Protein AF-A0A750RGU8-F1 (afdb_monomer)

Foldseek 3Di:
DQLPDLVRHADPLVVQCVDPPPVSNVVSVVVLVVVLVVQLVVCCVQPVPCSNVLSVVVSVLRVVLRVVSNVVDDPVVNVVSVVVVVVVCCVSPPD

Radius of gyration: 14.73 Å; Cα contacts (8 Å, |Δi|>4): 76; chains: 1; bounding box: 41×26×36 Å

pLDDT: mean 92.72, std 9.22, range [52.66, 98.56]

InterPro domains:
  IPR036271 Tetracyclin repressor-like, C-terminal domain superfamily [SSF48498] (2-88)

Structure (mmCIF, N/CA/C/O backbone):
data_AF-A0A750RGU8-F1
#
_entry.id   AF-A0A750RGU8-F1
#
loop_
_atom_site.group_PDB
_atom_site.id
_atom_site.type_symbol
_atom_site.label_atom_id
_atom_site.label_alt_id
_atom_site.label_comp_id
_atom_site.label_asym_id
_atom_site.label_entity_id
_atom_site.label_seq_id
_atom_site.pdbx_PDB_ins_code
_atom_site.Cartn_x
_atom_site.Cartn_y
_atom_site.Cartn_z
_atom_site.occupancy
_atom_site.B_iso_or_equiv
_atom_site.auth_seq_id
_atom_site.auth_comp_id
_atom_site.auth_asym_id
_atom_site.auth_atom_id
_atom_site.pdbx_PDB_model_num
ATOM 1 N N . ARG A 1 1 ? -2.837 -0.261 -14.902 1.00 52.66 1 ARG A N 1
ATOM 2 C CA . ARG A 1 1 ? -3.520 -1.249 -14.020 1.00 52.66 1 ARG A CA 1
ATOM 3 C C . ARG A 1 1 ? -2.425 -2.033 -13.300 1.00 52.66 1 ARG A C 1
ATOM 5 O O . ARG A 1 1 ? -1.492 -2.439 -13.969 1.00 52.66 1 ARG A O 1
ATOM 12 N N . TYR A 1 2 ? -2.524 -2.209 -11.982 1.00 57.72 2 TYR A N 1
ATOM 13 C CA . TYR A 1 2 ? -1.430 -2.591 -11.062 1.00 57.72 2 TYR A CA 1
ATOM 14 C C . TYR A 1 2 ? -0.629 -3.873 -11.399 1.00 57.72 2 TYR A C 1
ATOM 16 O O . TYR A 1 2 ? 0.522 -3.999 -10.997 1.00 57.72 2 TYR A O 1
ATOM 24 N N . ALA A 1 3 ? -1.222 -4.810 -12.145 1.00 65.00 3 ALA A N 1
ATOM 25 C CA . ALA A 1 3 ? -0.581 -6.044 -12.620 1.00 65.00 3 ALA A CA 1
ATOM 26 C C . ALA A 1 3 ? -0.761 -6.266 -14.138 1.00 65.00 3 ALA A C 1
ATOM 28 O O . ALA A 1 3 ? -0.643 -7.384 -14.622 1.00 65.00 3 ALA A O 1
ATOM 29 N N . ALA A 1 4 ? -1.155 -5.227 -14.884 1.00 64.00 4 ALA A N 1
ATOM 30 C CA . ALA A 1 4 ? -1.488 -5.363 -16.306 1.00 64.00 4 ALA A CA 1
ATOM 31 C C . ALA A 1 4 ? -0.277 -5.263 -17.234 1.00 64.00 4 ALA A C 1
ATOM 33 O O . ALA A 1 4 ? -0.363 -5.721 -18.368 1.00 64.00 4 ALA A O 1
ATOM 34 N N . ASP A 1 5 ? 0.805 -4.646 -16.765 1.00 71.62 5 ASP A N 1
ATOM 35 C CA . ASP A 1 5 ? 2.075 -4.606 -17.474 1.00 71.62 5 ASP A CA 1
ATOM 36 C C . ASP A 1 5 ? 3.007 -5.641 -16.832 1.00 71.62 5 ASP A C 1
ATOM 38 O O . ASP A 1 5 ? 3.400 -5.435 -15.680 1.00 71.62 5 ASP A O 1
ATOM 42 N N . PRO A 1 6 ? 3.322 -6.756 -17.516 1.00 67.50 6 PRO A N 1
ATOM 43 C CA . PRO A 1 6 ? 4.243 -7.767 -17.007 1.00 67.50 6 PRO A CA 1
ATOM 44 C C . PRO A 1 6 ? 5.632 -7.200 -16.691 1.00 67.50 6 PRO A C 1
ATOM 46 O O . PRO A 1 6 ? 6.275 -7.670 -15.753 1.00 67.50 6 PRO A O 1
ATOM 49 N N . ASP A 1 7 ? 6.056 -6.168 -17.426 1.00 69.06 7 ASP A N 1
ATOM 50 C CA . ASP A 1 7 ? 7.373 -5.542 -17.307 1.00 69.06 7 ASP A CA 1
ATOM 51 C C . ASP A 1 7 ? 7.385 -4.399 -16.273 1.00 69.06 7 ASP A C 1
ATOM 53 O O . ASP A 1 7 ? 8.451 -3.938 -15.863 1.00 69.06 7 ASP A O 1
ATOM 57 N N . ALA A 1 8 ? 6.210 -3.968 -15.796 1.00 74.06 8 ALA A N 1
ATOM 58 C CA . ALA A 1 8 ? 6.044 -2.909 -14.797 1.00 74.06 8 ALA A CA 1
ATOM 59 C C . ALA A 1 8 ? 4.978 -3.265 -13.742 1.00 74.06 8 ALA A C 1
ATOM 61 O O . ALA A 1 8 ? 4.018 -2.524 -13.502 1.00 74.06 8 ALA A O 1
ATOM 62 N N . THR A 1 9 ? 5.138 -4.425 -13.100 1.00 80.94 9 THR A N 1
ATOM 63 C CA . THR A 1 9 ? 4.230 -4.896 -12.043 1.00 80.94 9 THR A CA 1
ATOM 64 C C . THR A 1 9 ? 4.544 -4.286 -10.669 1.00 80.94 9 THR A C 1
ATOM 66 O O . THR A 1 9 ? 5.697 -4.120 -10.272 1.00 80.94 9 THR A O 1
ATOM 69 N N . GLY A 1 10 ? 3.496 -4.002 -9.888 1.00 86.31 10 GLY A N 1
ATOM 70 C CA . GLY A 1 10 ? 3.613 -3.501 -8.513 1.00 86.31 10 GLY A CA 1
ATOM 71 C C . GLY A 1 10 ? 3.660 -1.972 -8.389 1.00 86.31 10 GLY A C 1
ATOM 72 O O . GLY A 1 10 ? 3.356 -1.230 -9.320 1.00 86.31 10 GLY A O 1
ATOM 73 N N . CYS A 1 11 ? 3.968 -1.484 -7.187 1.00 91.94 11 CYS A N 1
ATOM 74 C CA . CYS A 1 11 ? 3.926 -0.064 -6.850 1.00 91.94 11 CYS A CA 1
ATOM 75 C C . CYS A 1 11 ? 5.261 0.620 -7.143 1.00 91.94 11 CYS A C 1
ATOM 77 O O . CYS A 1 11 ? 6.272 0.311 -6.513 1.00 91.94 11 CYS A O 1
ATOM 79 N N . LEU A 1 12 ? 5.222 1.630 -8.013 1.00 92.06 12 LEU A N 1
ATOM 80 C CA . LEU A 1 12 ? 6.368 2.486 -8.317 1.00 92.06 12 LEU A CA 1
ATOM 81 C C . LEU A 1 12 ? 6.958 3.152 -7.064 1.00 92.06 12 LEU A C 1
ATOM 83 O O . LEU A 1 12 ? 8.170 3.298 -6.966 1.00 92.06 12 LEU A O 1
ATOM 87 N N . VAL A 1 13 ? 6.117 3.523 -6.096 1.00 94.69 13 VAL A N 1
ATOM 88 C CA . VAL A 1 13 ? 6.560 4.152 -4.842 1.00 94.69 13 VAL A CA 1
ATOM 89 C C . VAL A 1 13 ? 7.424 3.191 -4.023 1.00 94.69 13 VAL A C 1
ATOM 91 O O . VAL A 1 13 ? 8.481 3.576 -3.538 1.00 94.69 13 VAL A O 1
ATOM 94 N N . LEU A 1 14 ? 7.025 1.922 -3.911 1.00 94.06 14 LEU A N 1
ATOM 95 C CA . LEU A 1 14 ? 7.804 0.932 -3.160 1.00 94.06 14 LEU A CA 1
ATOM 96 C C . LEU A 1 14 ? 9.123 0.591 -3.857 1.00 94.06 14 LEU A C 1
ATOM 98 O O . LEU A 1 14 ? 10.133 0.402 -3.186 1.00 94.06 14 LEU A O 1
ATOM 102 N N . GLU A 1 15 ? 9.141 0.557 -5.189 1.00 91.50 15 GLU A N 1
ATOM 103 C CA . GLU A 1 15 ? 10.388 0.343 -5.932 1.00 91.50 15 GLU A CA 1
ATOM 104 C C . GLU A 1 15 ? 11.323 1.548 -5.839 1.00 91.50 15 GLU A C 1
ATOM 106 O O . GLU A 1 15 ? 12.518 1.390 -5.588 1.00 91.50 15 GLU A O 1
ATOM 111 N N . GLY A 1 16 ? 10.781 2.761 -5.970 1.00 93.75 16 GLY A N 1
ATOM 112 C CA . GLY A 1 16 ? 11.539 3.995 -5.792 1.00 93.75 16 GLY A CA 1
ATOM 113 C C . GLY A 1 16 ? 12.164 4.074 -4.400 1.00 93.75 16 GLY A C 1
ATOM 114 O O . GLY A 1 16 ? 13.342 4.400 -4.277 1.00 93.75 16 GLY A O 1
ATOM 115 N N . ALA A 1 17 ? 11.431 3.675 -3.358 1.00 94.69 17 ALA A N 1
ATOM 116 C CA . ALA A 1 17 ? 11.931 3.650 -1.983 1.00 94.69 17 ALA A CA 1
ATOM 117 C C . ALA A 1 17 ? 13.137 2.702 -1.782 1.00 94.69 17 ALA A C 1
ATOM 119 O O . ALA A 1 17 ? 13.960 2.928 -0.894 1.00 94.69 17 ALA A O 1
ATOM 120 N N . HIS A 1 18 ? 13.290 1.673 -2.622 1.00 92.12 18 HIS A N 1
ATOM 121 C CA . HIS A 1 18 ? 14.414 0.728 -2.577 1.00 92.12 18 HIS A CA 1
ATOM 122 C C . HIS A 1 18 ? 15.533 1.034 -3.582 1.00 92.12 18 HIS A C 1
ATOM 124 O O . HIS A 1 18 ? 16.525 0.306 -3.640 1.00 92.12 18 HIS A O 1
ATOM 130 N N . CYS A 1 19 ? 15.400 2.089 -4.386 1.00 93.94 19 CYS A N 1
ATOM 131 C CA . CYS A 1 19 ? 16.359 2.380 -5.442 1.00 93.94 19 CYS A CA 1
ATOM 132 C C . CYS A 1 19 ? 17.658 3.035 -4.916 1.00 93.94 19 CYS A C 1
ATOM 134 O O . CYS A 1 19 ? 17.739 3.558 -3.795 1.00 93.94 19 CYS A O 1
ATOM 136 N 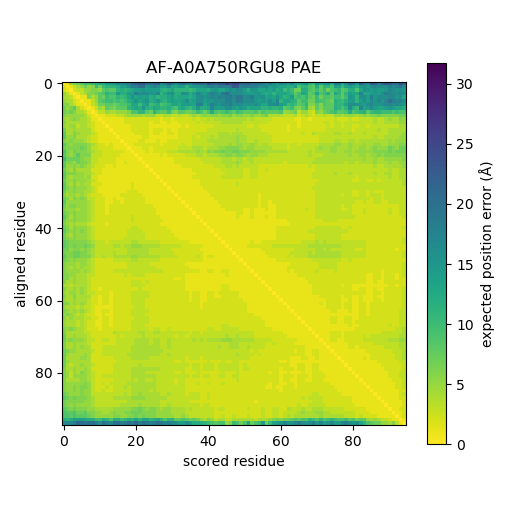N . ASN A 1 20 ? 18.703 3.009 -5.752 1.00 96.38 20 ASN A N 1
ATOM 137 C CA . ASN A 1 20 ? 20.011 3.605 -5.443 1.00 96.38 20 ASN A CA 1
ATOM 138 C C . ASN A 1 20 ? 20.106 5.098 -5.803 1.00 96.38 20 ASN A C 1
ATOM 140 O O . ASN A 1 20 ? 21.020 5.776 -5.333 1.00 96.38 20 ASN A O 1
ATOM 144 N N . ASP A 1 21 ? 19.182 5.613 -6.617 1.00 97.69 21 ASP A N 1
ATOM 145 C CA . ASP A 1 21 ? 19.093 7.037 -6.937 1.00 97.69 21 ASP A CA 1
ATOM 146 C C . ASP A 1 21 ? 18.494 7.775 -5.733 1.00 97.69 21 ASP A C 1
ATOM 148 O O . ASP A 1 21 ? 17.334 7.583 -5.367 1.00 97.69 21 ASP A O 1
ATOM 152 N N . LYS A 1 22 ? 19.320 8.581 -5.060 1.00 97.25 22 LYS A N 1
ATOM 153 C CA . LYS A 1 22 ? 18.935 9.238 -3.809 1.00 97.25 22 LYS A CA 1
ATOM 154 C C . LYS A 1 22 ? 17.741 10.195 -3.996 1.00 97.25 22 LYS A C 1
ATOM 156 O O . LYS A 1 22 ? 16.777 10.011 -3.256 1.00 97.25 22 LYS A O 1
ATOM 161 N N . PRO A 1 23 ? 17.756 11.152 -4.945 1.00 97.69 23 PRO A N 1
ATOM 162 C CA . PRO A 1 23 ? 16.587 11.983 -5.231 1.00 97.69 23 PRO A CA 1
ATOM 163 C C . PRO A 1 23 ? 15.308 11.185 -5.509 1.00 97.69 23 PRO A C 1
ATOM 165 O O . PRO A 1 23 ? 14.252 11.509 -4.967 1.00 97.69 23 PRO A O 1
ATOM 168 N N . ALA A 1 24 ? 15.391 10.121 -6.314 1.00 96.06 24 ALA A N 1
ATOM 169 C CA . ALA A 1 24 ? 14.221 9.299 -6.623 1.00 96.06 24 ALA A CA 1
ATOM 170 C C . ALA A 1 24 ? 13.693 8.563 -5.382 1.00 96.06 24 ALA A C 1
ATOM 172 O O . ALA A 1 24 ? 12.482 8.513 -5.152 1.00 96.06 24 ALA A O 1
ATOM 173 N N . ARG A 1 25 ? 14.597 8.032 -4.552 1.00 97.88 25 ARG A N 1
ATOM 174 C CA . ARG A 1 25 ? 14.246 7.380 -3.290 1.00 97.88 25 ARG A CA 1
ATOM 175 C C . ARG A 1 25 ? 13.592 8.338 -2.306 1.00 97.88 25 ARG A C 1
ATOM 177 O O . ARG A 1 25 ? 12.599 7.972 -1.691 1.00 97.88 25 ARG A O 1
ATOM 184 N N . GLU A 1 26 ? 14.129 9.544 -2.153 1.00 98.19 26 GLU A N 1
ATOM 185 C CA . GLU A 1 26 ? 13.568 10.559 -1.255 1.00 98.19 26 GLU A CA 1
ATOM 186 C C . GLU A 1 26 ? 12.141 10.928 -1.672 1.00 98.19 26 GLU A C 1
ATOM 188 O O . GLU A 1 26 ? 11.231 10.833 -0.850 1.00 98.19 26 GLU A O 1
ATOM 193 N N . ALA A 1 27 ? 11.919 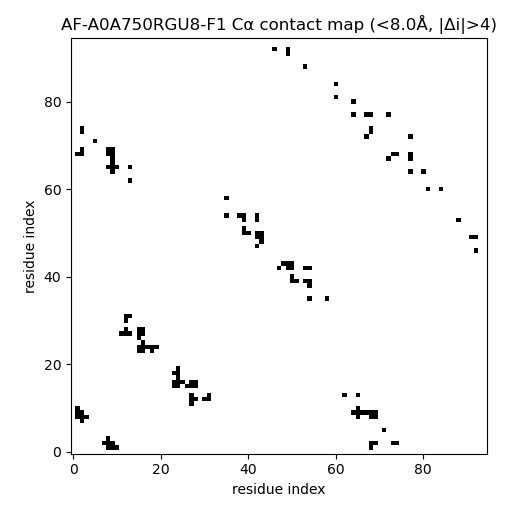11.206 -2.961 1.00 97.62 27 ALA A N 1
ATOM 194 C CA . ALA A 1 27 ? 10.582 11.478 -3.487 1.00 97.62 27 ALA A CA 1
ATOM 195 C C . ALA A 1 27 ? 9.618 10.301 -3.250 1.00 97.62 27 ALA A C 1
ATOM 197 O O . ALA A 1 27 ? 8.479 10.489 -2.824 1.00 97.62 27 ALA A O 1
ATOM 198 N N . ALA A 1 28 ? 10.069 9.067 -3.484 1.00 97.25 28 ALA A N 1
ATOM 199 C CA . ALA A 1 28 ? 9.258 7.880 -3.243 1.00 97.25 28 ALA A CA 1
ATOM 200 C C . ALA A 1 28 ? 8.904 7.698 -1.754 1.00 97.25 28 ALA A C 1
ATOM 202 O O . ALA A 1 28 ? 7.753 7.412 -1.426 1.00 97.25 28 ALA A O 1
ATOM 203 N N . CYS A 1 29 ? 9.850 7.918 -0.841 1.00 97.06 29 CYS A N 1
ATOM 204 C CA . CYS A 1 29 ? 9.586 7.874 0.597 1.00 97.06 29 CYS A CA 1
ATOM 205 C C . CYS A 1 29 ? 8.560 8.935 1.028 1.00 97.06 29 CYS A C 1
ATOM 207 O O . CYS A 1 29 ? 7.681 8.632 1.834 1.00 97.06 29 CYS A O 1
ATOM 209 N N . GLU A 1 30 ? 8.619 10.149 0.472 1.00 98.25 30 GLU A N 1
ATOM 210 C CA . GLU A 1 30 ? 7.617 11.190 0.737 1.00 98.25 30 GLU A CA 1
ATOM 211 C C . GLU A 1 30 ? 6.214 10.754 0.299 1.00 98.25 30 GLU A C 1
ATOM 213 O O . GLU A 1 30 ? 5.260 10.885 1.068 1.00 98.25 30 GLU A O 1
ATOM 218 N N . PHE A 1 31 ? 6.082 10.164 -0.894 1.00 97.38 31 PHE A N 1
ATOM 219 C CA . PHE A 1 31 ? 4.803 9.619 -1.356 1.00 97.38 31 PHE A CA 1
ATOM 220 C C . PHE A 1 31 ? 4.298 8.469 -0.481 1.00 97.38 31 PHE A C 1
ATOM 222 O O . PHE A 1 31 ? 3.098 8.394 -0.217 1.00 97.38 31 PHE A O 1
ATOM 229 N N . TYR A 1 32 ? 5.190 7.590 -0.016 1.00 96.25 32 TYR A N 1
ATOM 230 C CA . TYR A 1 32 ? 4.832 6.490 0.881 1.00 96.25 32 TYR A CA 1
ATOM 231 C C . TYR A 1 32 ? 4.246 7.018 2.198 1.00 96.25 32 TYR A C 1
ATOM 233 O O . TYR A 1 32 ? 3.127 6.666 2.570 1.00 96.25 32 TYR A O 1
ATOM 241 N N . ILE A 1 33 ? 4.957 7.947 2.845 1.00 97.00 33 ILE A N 1
ATOM 242 C CA . ILE A 1 33 ? 4.532 8.580 4.102 1.00 97.00 33 ILE A CA 1
ATOM 243 C C . ILE A 1 33 ? 3.219 9.350 3.913 1.00 97.00 33 ILE A C 1
ATOM 245 O O . ILE A 1 33 ? 2.333 9.303 4.769 1.00 97.00 33 ILE A O 1
ATOM 249 N N . ALA A 1 34 ? 3.066 10.070 2.800 1.00 97.62 34 ALA A N 1
ATOM 250 C CA . ALA A 1 34 ? 1.839 10.800 2.501 1.00 97.62 34 ALA A CA 1
ATOM 251 C C . ALA A 1 34 ? 0.636 9.858 2.327 1.00 97.62 34 ALA A C 1
ATOM 253 O O . ALA A 1 34 ? -0.450 10.159 2.825 1.00 97.62 34 ALA A O 1
ATOM 254 N N . ALA A 1 35 ? 0.824 8.711 1.667 1.00 96.19 35 ALA A N 1
ATO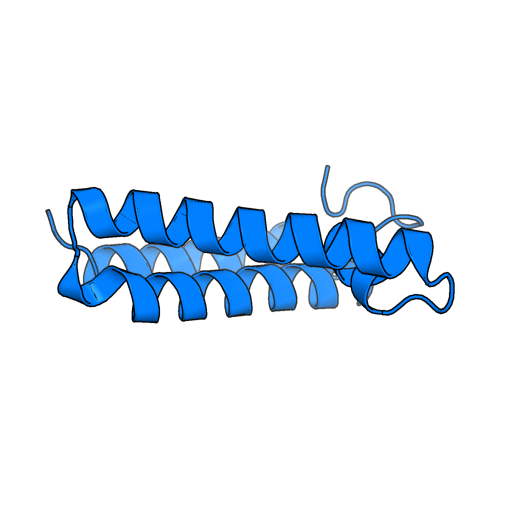M 255 C CA . ALA A 1 35 ? -0.229 7.720 1.471 1.00 96.19 35 ALA A CA 1
ATOM 256 C C . ALA A 1 35 ? -0.699 7.101 2.799 1.00 96.19 35 ALA A C 1
ATOM 258 O O . ALA A 1 35 ? -1.905 7.053 3.050 1.00 96.19 35 ALA A O 1
ATOM 259 N N . GLU A 1 36 ? 0.224 6.690 3.674 1.00 97.38 36 GLU A N 1
ATOM 260 C CA . GLU A 1 36 ? -0.133 6.156 4.998 1.00 97.38 36 GLU A CA 1
ATOM 261 C C . GLU A 1 36 ? -0.838 7.210 5.861 1.00 97.38 36 GLU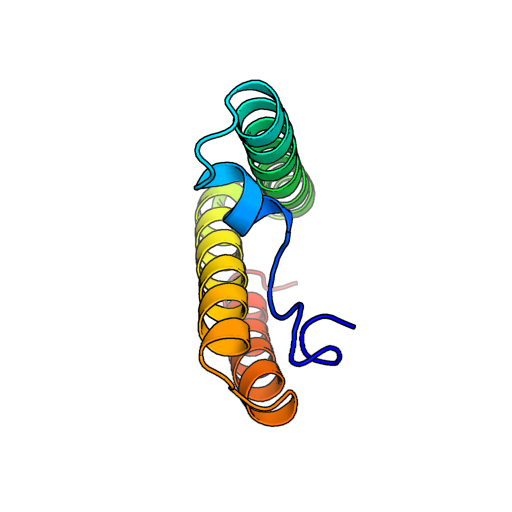 A C 1
ATOM 263 O O . GLU A 1 36 ? -1.880 6.934 6.458 1.00 97.38 36 GLU A O 1
ATOM 268 N N . ASN A 1 37 ? -0.350 8.454 5.857 1.00 98.38 37 ASN A N 1
ATOM 269 C CA . ASN A 1 37 ? -0.995 9.545 6.588 1.00 98.38 37 ASN A CA 1
ATOM 270 C C . ASN A 1 37 ? -2.411 9.847 6.092 1.00 98.38 37 ASN A C 1
ATOM 272 O O . ASN A 1 37 ? -3.281 10.186 6.901 1.00 98.38 37 ASN A O 1
ATOM 276 N N . LEU A 1 38 ? -2.659 9.730 4.785 1.00 98.38 38 LEU A N 1
ATOM 277 C CA .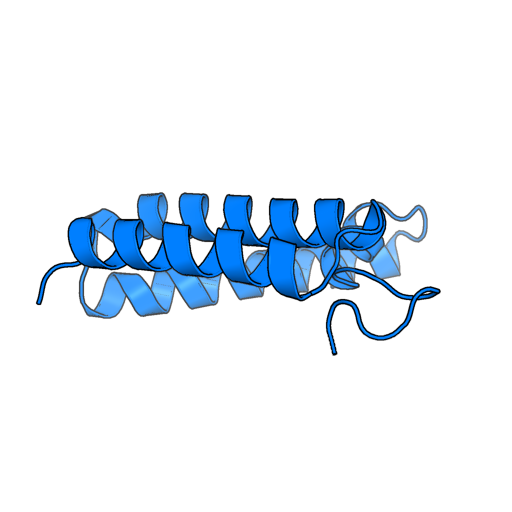 LEU A 1 38 ? -3.986 9.927 4.210 1.00 98.38 38 LEU A CA 1
ATOM 278 C C . LEU A 1 38 ? -4.958 8.848 4.698 1.00 98.38 38 LEU A C 1
ATOM 280 O O . LEU A 1 38 ? -6.060 9.183 5.134 1.00 98.38 38 LEU A O 1
ATOM 284 N N . ILE A 1 39 ? -4.539 7.579 4.695 1.00 97.69 39 ILE A N 1
ATOM 285 C CA . ILE A 1 39 ? -5.341 6.462 5.217 1.00 97.69 39 ILE A CA 1
ATOM 286 C C . ILE A 1 39 ? -5.632 6.672 6.703 1.00 97.69 39 ILE A C 1
ATOM 288 O O . ILE A 1 39 ? -6.794 6.645 7.109 1.00 97.69 39 ILE A O 1
ATOM 292 N N . ARG A 1 40 ? -4.602 6.970 7.501 1.00 98.50 40 ARG A N 1
ATOM 293 C CA . ARG A 1 40 ? -4.739 7.217 8.941 1.00 98.50 40 ARG A CA 1
ATOM 294 C C . ARG A 1 40 ? -5.708 8.349 9.237 1.00 98.50 40 ARG A C 1
ATOM 296 O O . ARG A 1 40 ? -6.591 8.201 10.075 1.00 98.50 40 ARG A O 1
ATOM 303 N N . THR A 1 41 ? -5.564 9.468 8.528 1.00 98.56 41 THR A N 1
ATOM 304 C CA . THR A 1 41 ? -6.444 10.635 8.678 1.00 98.56 41 THR A CA 1
ATOM 305 C C . THR A 1 41 ? -7.880 10.271 8.334 1.00 98.56 41 THR A C 1
ATOM 307 O O . THR A 1 41 ? -8.788 10.625 9.081 1.00 98.56 41 THR A O 1
ATOM 310 N N . TYR A 1 42 ? -8.087 9.526 7.246 1.00 97.81 42 TYR A N 1
ATOM 311 C CA . TYR A 1 42 ? -9.411 9.078 6.836 1.00 97.81 42 TYR A CA 1
ATOM 312 C C . TYR A 1 42 ? -10.076 8.185 7.886 1.00 97.81 42 TYR A C 1
ATOM 314 O O . TYR A 1 42 ? -11.202 8.460 8.298 1.00 97.81 42 TYR A O 1
ATOM 322 N N . VAL A 1 43 ? -9.369 7.160 8.369 1.00 97.31 43 VAL A N 1
ATOM 323 C CA . VAL A 1 43 ? -9.895 6.253 9.398 1.00 97.31 43 VAL A CA 1
ATOM 324 C C . VAL A 1 43 ? -10.163 7.016 10.694 1.00 97.31 43 VAL A C 1
ATOM 326 O O . VAL A 1 43 ? -11.227 6.851 11.288 1.00 97.31 43 VAL A O 1
ATOM 329 N N . ALA A 1 44 ? -9.264 7.917 11.098 1.00 98.12 44 ALA A N 1
ATOM 330 C CA . ALA A 1 44 ? -9.395 8.681 12.335 1.00 98.12 44 ALA A CA 1
ATOM 331 C C . ALA A 1 44 ? -10.628 9.597 12.384 1.00 98.12 44 ALA A C 1
ATOM 333 O O . ALA A 1 44 ? -11.089 9.913 13.480 1.00 98.12 44 ALA A O 1
ATOM 334 N N . MET A 1 45 ? -11.183 10.002 11.233 1.00 97.81 45 MET A N 1
ATOM 335 C CA . MET A 1 45 ? -12.409 10.810 11.196 1.00 97.81 45 MET A CA 1
ATOM 336 C C . MET A 1 45 ? -13.614 10.093 11.819 1.00 97.81 45 MET A C 1
ATOM 338 O O . MET A 1 45 ? -14.488 10.759 12.368 1.00 97.81 45 MET A O 1
ATOM 342 N N . ARG A 1 46 ? -13.668 8.757 11.740 1.00 96.69 46 ARG A N 1
ATOM 343 C CA . ARG A 1 46 ? -14.771 7.950 12.292 1.00 96.69 46 ARG A CA 1
ATOM 344 C C . ARG A 1 46 ? -14.322 6.999 13.401 1.00 96.69 46 ARG A C 1
ATOM 346 O O . ARG A 1 46 ? -15.064 6.786 14.353 1.00 96.69 46 ARG A O 1
ATOM 353 N N . TYR A 1 47 ? -13.099 6.486 13.314 1.00 97.25 47 TYR A N 1
ATOM 354 C CA . TYR A 1 47 ? -12.544 5.471 14.207 1.00 97.25 47 TYR A CA 1
ATOM 355 C C . TYR A 1 47 ? -11.163 5.899 14.739 1.00 97.25 47 TYR A C 1
ATOM 357 O O . TYR A 1 47 ? -10.152 5.267 14.428 1.00 97.25 47 TYR A O 1
ATOM 365 N N . PRO A 1 48 ? -11.072 6.975 15.547 1.00 97.00 48 PRO A N 1
ATOM 366 C CA . PRO A 1 48 ? -9.790 7.526 16.002 1.00 97.00 48 PRO A CA 1
ATOM 367 C C . PRO A 1 48 ? -8.933 6.533 16.795 1.00 97.00 48 PRO A C 1
ATOM 369 O O . PRO A 1 48 ? -7.712 6.608 16.733 1.00 97.00 48 PRO A O 1
ATOM 372 N N . GLN A 1 49 ? -9.556 5.593 17.510 1.00 97.12 49 GLN A N 1
ATOM 373 C CA . GLN A 1 49 ? -8.854 4.574 18.300 1.00 97.12 49 GLN A CA 1
ATOM 374 C C . GLN A 1 49 ? -8.272 3.444 17.437 1.00 97.12 49 GLN A C 1
ATOM 376 O O . GLN A 1 49 ? -7.279 2.837 17.822 1.00 97.12 49 GLN A O 1
ATOM 381 N N . GLU A 1 50 ? -8.850 3.192 16.260 1.00 97.38 50 GLU A N 1
ATOM 382 C CA . GLU A 1 50 ? -8.408 2.133 15.343 1.00 97.38 50 GLU A CA 1
ATOM 383 C C . GLU A 1 50 ? -7.516 2.664 14.212 1.00 97.38 50 GLU A C 1
ATOM 385 O O . GLU A 1 50 ? -7.018 1.880 13.404 1.00 97.38 50 GLU A O 1
ATOM 390 N N . ALA A 1 51 ? -7.313 3.983 14.131 1.00 97.56 51 ALA A N 1
ATOM 391 C CA . ALA A 1 51 ? -6.657 4.640 13.004 1.00 97.56 51 ALA A CA 1
ATOM 392 C C . ALA A 1 51 ? -5.253 4.097 12.725 1.00 97.56 51 ALA A C 1
ATOM 394 O O . ALA A 1 51 ? -4.959 3.739 11.584 1.00 97.56 51 ALA A O 1
ATOM 395 N N . ASP A 1 52 ? -4.412 3.993 13.752 1.00 98.00 52 ASP A N 1
ATOM 396 C CA . ASP A 1 52 ? -3.028 3.540 13.592 1.00 98.00 52 ASP A CA 1
ATOM 397 C C . ASP A 1 52 ? -2.991 2.060 13.192 1.00 98.00 52 ASP A C 1
ATOM 399 O O . ASP A 1 52 ? -2.485 1.713 12.128 1.00 98.00 52 ASP A O 1
ATOM 403 N N . ARG A 1 53 ? -3.662 1.192 13.960 1.00 97.12 53 ARG A N 1
ATOM 404 C CA . ARG A 1 53 ? -3.717 -0.254 13.691 1.00 97.12 53 ARG A CA 1
ATOM 405 C C . ARG A 1 53 ? -4.291 -0.583 12.310 1.00 97.12 53 ARG A C 1
ATOM 407 O O . ARG A 1 53 ? -3.802 -1.488 11.634 1.00 97.12 53 ARG A O 1
ATOM 414 N N . THR A 1 54 ? -5.339 0.124 11.892 1.00 97.56 54 THR A N 1
ATOM 415 C CA . THR A 1 54 ? -5.948 -0.060 10.567 1.00 97.56 54 THR A CA 1
ATOM 416 C C . THR A 1 54 ? -4.996 0.394 9.468 1.00 97.56 54 THR A C 1
ATOM 418 O O . THR A 1 54 ? -4.868 -0.284 8.449 1.00 97.56 54 THR A O 1
ATOM 421 N N . THR A 1 55 ? -4.302 1.515 9.672 1.00 98.00 55 THR A N 1
ATOM 422 C CA . THR A 1 55 ? -3.314 2.021 8.711 1.00 98.00 55 THR A CA 1
ATOM 423 C C . THR A 1 55 ? -2.156 1.046 8.556 1.00 98.00 55 THR A C 1
ATOM 425 O O . THR A 1 55 ? -1.822 0.708 7.425 1.00 98.00 55 THR A O 1
ATOM 428 N N . ASP A 1 56 ? -1.623 0.510 9.655 1.00 97.88 56 ASP A N 1
ATOM 429 C CA . ASP A 1 56 ? -0.543 -0.483 9.635 1.00 97.88 56 ASP A CA 1
ATOM 430 C C . ASP A 1 56 ? -0.955 -1.758 8.883 1.00 97.88 56 ASP A C 1
ATOM 432 O O . ASP A 1 56 ? -0.198 -2.301 8.066 1.00 97.88 56 ASP A O 1
ATOM 436 N N . PHE A 1 57 ? -2.186 -2.230 9.117 1.00 97.81 57 PHE A N 1
ATOM 437 C CA . PHE A 1 57 ? -2.749 -3.370 8.396 1.00 97.81 57 PHE A CA 1
ATOM 438 C C . PHE A 1 57 ? -2.847 -3.091 6.892 1.00 97.81 57 PHE A C 1
ATOM 440 O O . PHE A 1 57 ? -2.394 -3.901 6.079 1.00 97.81 57 PHE A O 1
ATOM 447 N N . MET A 1 58 ? -3.388 -1.931 6.516 1.00 97.50 58 MET A N 1
ATOM 448 C CA . MET A 1 58 ? -3.536 -1.545 5.115 1.00 97.50 58 MET A CA 1
ATOM 449 C C . MET A 1 58 ? -2.187 -1.325 4.426 1.00 97.50 58 MET A C 1
ATOM 451 O O . MET A 1 58 ? -2.008 -1.793 3.301 1.00 97.50 58 MET A O 1
ATOM 455 N N . GLY A 1 59 ? -1.223 -0.684 5.089 1.00 97.00 59 GLY A N 1
ATOM 456 C CA . GLY A 1 59 ? 0.145 -0.517 4.592 1.00 97.00 59 GLY A CA 1
ATOM 457 C C . GLY A 1 59 ? 0.807 -1.867 4.315 1.00 97.00 59 GLY A C 1
ATOM 458 O O . GLY A 1 59 ? 1.289 -2.113 3.205 1.00 97.00 59 GLY A O 1
ATOM 459 N N . THR A 1 60 ? 0.712 -2.796 5.272 1.00 97.44 60 THR A N 1
ATOM 460 C CA . THR A 1 60 ? 1.221 -4.171 5.131 1.00 97.44 60 THR A CA 1
ATOM 461 C C . THR A 1 60 ? 0.572 -4.903 3.956 1.00 97.44 60 THR A C 1
ATOM 463 O O . THR A 1 60 ? 1.267 -5.505 3.132 1.00 97.44 60 THR A O 1
ATOM 466 N N . LEU A 1 61 ? -0.758 -4.840 3.845 1.00 97.19 61 LEU A N 1
ATOM 467 C CA . LEU A 1 61 ? -1.506 -5.479 2.765 1.00 97.19 61 LEU A CA 1
ATOM 468 C C . LEU A 1 61 ? -1.090 -4.927 1.397 1.00 97.19 61 LEU A C 1
ATOM 470 O O . LEU A 1 61 ? -0.773 -5.700 0.495 1.00 97.19 61 LEU A O 1
ATOM 474 N N . MET A 1 62 ? -1.059 -3.602 1.236 1.00 95.75 62 MET A N 1
ATOM 475 C CA . MET A 1 62 ? -0.701 -2.958 -0.031 1.00 95.75 62 MET A CA 1
ATOM 476 C C . MET A 1 62 ? 0.747 -3.253 -0.438 1.00 95.75 62 MET A C 1
ATOM 478 O O . MET A 1 62 ? 1.006 -3.534 -1.612 1.00 95.75 62 MET A O 1
ATOM 482 N N . ALA A 1 63 ? 1.683 -3.257 0.516 1.00 95.69 63 ALA A N 1
ATOM 483 C CA . ALA A 1 63 ? 3.067 -3.648 0.264 1.00 95.69 63 ALA A CA 1
ATOM 484 C C . ALA A 1 63 ? 3.179 -5.120 -0.162 1.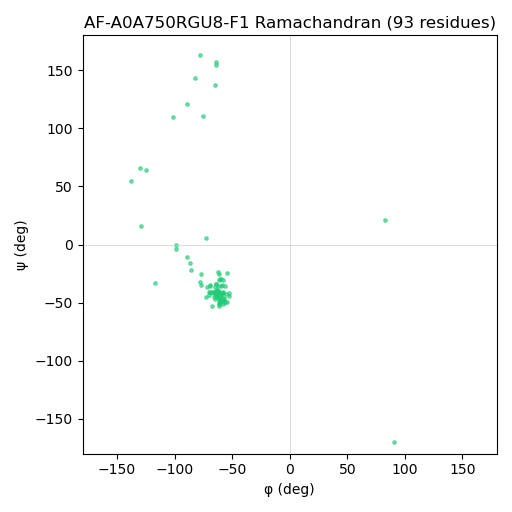00 95.69 63 ALA A C 1
ATOM 486 O O . ALA A 1 63 ? 3.857 -5.439 -1.145 1.00 95.69 63 ALA A O 1
ATOM 487 N N . GLY A 1 64 ? 2.448 -6.013 0.512 1.00 96.12 64 GLY A N 1
ATOM 488 C CA . GLY A 1 64 ? 2.355 -7.427 0.155 1.00 96.12 64 GLY A CA 1
ATOM 489 C C . GLY A 1 64 ? 1.777 -7.648 -1.244 1.00 96.12 64 GLY A C 1
ATOM 490 O O . GLY A 1 64 ? 2.359 -8.391 -2.034 1.00 96.12 64 GLY A O 1
ATOM 491 N N . LEU A 1 65 ? 0.685 -6.962 -1.593 1.00 95.56 65 LEU A N 1
ATOM 492 C CA . LEU A 1 65 ? 0.075 -7.015 -2.927 1.00 95.56 65 LEU A CA 1
ATOM 493 C C . LEU A 1 65 ? 1.058 -6.571 -4.013 1.00 95.56 65 LEU A C 1
ATOM 495 O O . LEU A 1 65 ? 1.162 -7.225 -5.049 1.00 95.56 65 LEU A O 1
ATOM 499 N N . SER A 1 66 ? 1.828 -5.512 -3.756 1.00 93.75 66 SER A N 1
ATOM 500 C CA . SER A 1 66 ? 2.920 -5.073 -4.632 1.00 93.75 66 SER A CA 1
ATOM 501 C C . SER A 1 66 ? 3.971 -6.144 -4.861 1.00 93.75 66 SER A C 1
ATOM 503 O O . SER A 1 66 ? 4.314 -6.454 -6.003 1.00 93.75 66 SER A O 1
ATOM 505 N N . ALA A 1 67 ? 4.468 -6.732 -3.774 1.00 93.56 67 ALA A N 1
ATOM 506 C CA . ALA A 1 67 ? 5.481 -7.772 -3.849 1.00 93.56 67 ALA A CA 1
ATOM 507 C C . ALA A 1 67 ? 4.961 -9.012 -4.590 1.00 93.56 67 ALA A C 1
ATOM 509 O O . ALA A 1 67 ? 5.683 -9.605 -5.390 1.00 93.56 67 ALA A O 1
ATOM 510 N N . LYS A 1 68 ? 3.699 -9.400 -4.368 1.00 94.69 68 LYS A N 1
ATOM 511 C CA . LYS A 1 68 ? 3.082 -10.548 -5.044 1.00 94.69 68 LYS A CA 1
ATOM 512 C C . LYS A 1 68 ? 2.789 -10.285 -6.517 1.00 94.69 68 LYS A C 1
ATOM 514 O O . LYS A 1 68 ? 3.001 -11.192 -7.318 1.00 94.69 68 LYS A O 1
ATOM 519 N N . ALA A 1 69 ? 2.387 -9.069 -6.884 1.00 92.44 69 ALA A N 1
ATOM 520 C CA . ALA A 1 69 ? 2.256 -8.675 -8.285 1.00 92.44 69 ALA A CA 1
ATOM 521 C C . ALA A 1 69 ? 3.589 -8.855 -9.030 1.00 92.44 69 ALA A C 1
ATOM 523 O O . ALA A 1 69 ? 3.615 -9.505 -10.072 1.00 92.44 69 ALA A O 1
ATOM 524 N N . ARG A 1 70 ? 4.705 -8.400 -8.440 1.00 88.81 70 ARG A N 1
ATOM 525 C CA . ARG A 1 70 ? 6.058 -8.621 -8.989 1.00 88.81 70 ARG A CA 1
ATOM 526 C C . 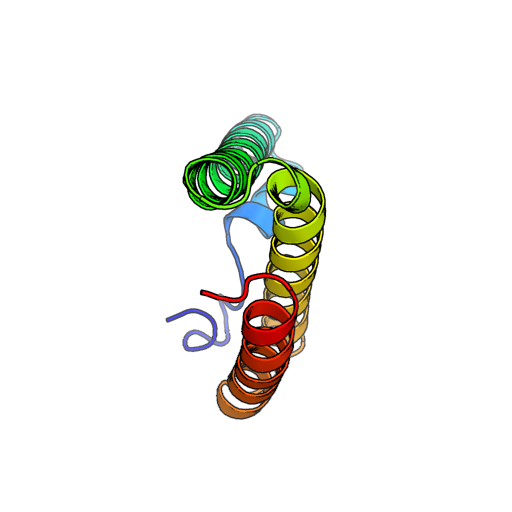ARG A 1 70 ? 6.479 -10.080 -9.046 1.00 88.81 70 ARG A C 1
ATOM 528 O O . ARG A 1 70 ? 7.172 -10.489 -9.968 1.00 88.81 70 ARG A O 1
ATOM 535 N N . ALA A 1 71 ? 6.039 -10.884 -8.084 1.00 91.06 71 ALA A N 1
ATOM 536 C CA . ALA A 1 71 ? 6.249 -12.328 -8.107 1.00 91.06 71 ALA A CA 1
ATOM 537 C C . ALA A 1 71 ? 5.380 -13.058 -9.157 1.00 91.06 71 ALA A C 1
ATOM 539 O O . ALA A 1 71 ? 5.362 -14.289 -9.172 1.00 91.06 71 ALA A O 1
ATOM 540 N N . GLY A 1 72 ? 4.637 -12.333 -10.004 1.00 89.81 72 GLY A N 1
ATOM 541 C CA . GLY A 1 72 ? 3.840 -12.894 -11.095 1.00 89.81 72 GLY A CA 1
ATOM 542 C C . GLY A 1 72 ? 2.469 -13.415 -10.670 1.00 89.81 72 GLY A C 1
ATOM 543 O O . GLY A 1 72 ? 1.891 -14.256 -11.358 1.00 89.81 72 GLY A O 1
ATOM 544 N N . TYR A 1 73 ? 1.932 -12.971 -9.528 1.00 92.31 73 TYR A N 1
ATOM 545 C CA . TYR A 1 73 ? 0.566 -13.341 -9.156 1.00 92.31 73 TYR A CA 1
ATOM 546 C C . TYR A 1 73 ? -0.432 -12.748 -10.151 1.00 92.31 73 TYR A C 1
ATOM 548 O O . TYR A 1 73 ? -0.341 -11.577 -10.523 1.00 92.31 73 TYR A O 1
ATOM 556 N N . SER A 1 74 ? -1.417 -13.558 -10.544 1.00 90.31 74 SER A N 1
ATOM 557 C CA . SER A 1 74 ? -2.520 -13.089 -11.375 1.00 90.31 74 SER A CA 1
ATOM 558 C C . SER A 1 74 ? -3.349 -12.039 -10.635 1.00 90.31 74 SER A C 1
ATOM 560 O O . SER A 1 74 ? -3.427 -12.032 -9.403 1.00 90.31 74 SER A O 1
ATOM 562 N N . LEU A 1 75 ? -4.021 -11.179 -11.404 1.00 90.19 75 LEU A N 1
ATOM 563 C CA . LEU A 1 75 ? -4.949 -10.189 -10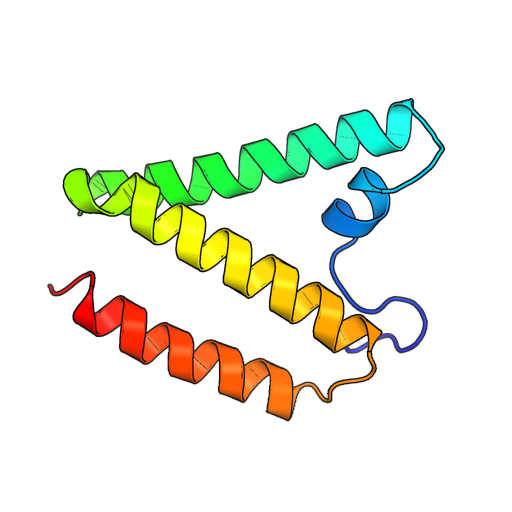.860 1.00 90.19 75 LEU A CA 1
ATOM 564 C C . LEU A 1 75 ? -6.002 -10.835 -9.948 1.00 90.19 75 LEU A C 1
ATOM 566 O O . LEU A 1 75 ? -6.270 -10.306 -8.878 1.00 90.19 75 LEU A O 1
ATOM 570 N N . GLU A 1 76 ? -6.535 -11.990 -10.342 1.00 94.12 76 GLU A N 1
ATOM 571 C CA . GLU A 1 76 ? -7.528 -12.745 -9.573 1.00 94.12 76 GLU A CA 1
ATOM 572 C C . GLU A 1 76 ? -7.018 -13.102 -8.169 1.00 94.12 76 GLU A C 1
ATOM 574 O O . GLU A 1 76 ? -7.649 -12.756 -7.176 1.00 94.12 76 GLU A O 1
ATOM 579 N N . ARG A 1 77 ? -5.807 -13.666 -8.061 1.00 94.81 77 ARG A N 1
ATOM 580 C CA . ARG A 1 77 ? -5.204 -14.011 -6.760 1.00 94.81 77 ARG A CA 1
ATOM 581 C C . ARG A 1 77 ? -4.931 -12.783 -5.888 1.00 94.81 77 ARG A C 1
ATOM 583 O O . ARG A 1 77 ? -4.999 -12.851 -4.660 1.00 94.81 77 ARG A O 1
ATOM 590 N N . LEU A 1 78 ? -4.586 -11.653 -6.508 1.00 95.00 78 LEU A N 1
ATOM 591 C CA . LEU A 1 78 ? -4.425 -10.385 -5.792 1.00 95.00 78 LEU A CA 1
ATOM 592 C C . LEU A 1 78 ? -5.781 -9.867 -5.289 1.00 95.00 78 LEU A C 1
ATOM 594 O O . LEU A 1 78 ? -5.868 -9.404 -4.155 1.00 95.00 78 LEU A O 1
ATOM 598 N N . GLN A 1 79 ? -6.838 -9.985 -6.095 1.00 95.38 79 GLN A N 1
ATOM 599 C CA . GLN A 1 79 ? -8.196 -9.590 -5.717 1.00 95.38 79 GLN A CA 1
ATOM 600 C C . GLN A 1 79 ? -8.743 -10.439 -4.568 1.00 95.38 79 GLN A C 1
ATOM 602 O O . GLN A 1 79 ? -9.313 -9.872 -3.643 1.00 95.38 79 GLN A O 1
ATOM 607 N N . GLU A 1 80 ? -8.505 -11.752 -4.557 1.00 97.25 80 GLU A N 1
ATOM 608 C CA . GLU A 1 80 ? -8.874 -12.623 -3.429 1.00 97.25 80 GLU A CA 1
ATOM 609 C C . GLU A 1 80 ? -8.269 -12.133 -2.105 1.00 97.25 80 GLU A C 1
ATOM 611 O O . GLU A 1 80 ? -8.952 -12.070 -1.085 1.00 97.25 80 GLU A O 1
ATOM 616 N N . SER A 1 81 ? -7.000 -11.711 -2.126 1.00 96.38 81 SER A N 1
ATOM 617 C CA . SER A 1 81 ? -6.327 -11.174 -0.934 1.00 96.38 81 SER A CA 1
ATOM 618 C C . SER A 1 81 ? -6.963 -9.863 -0.450 1.00 96.38 81 SER A C 1
ATOM 620 O O . SER A 1 81 ? -7.058 -9.630 0.753 1.00 96.38 81 SER A O 1
ATOM 622 N N . VAL A 1 82 ? -7.416 -9.014 -1.378 1.00 96.19 82 VAL A N 1
ATOM 623 C CA . VAL A 1 82 ? -8.124 -7.763 -1.058 1.00 96.19 82 VAL A CA 1
ATOM 624 C C . VAL A 1 82 ? -9.515 -8.042 -0.488 1.00 96.19 82 VAL A C 1
ATOM 626 O O . VAL A 1 82 ? -9.904 -7.388 0.474 1.00 96.19 82 VAL A O 1
ATOM 629 N N . LEU A 1 83 ? -10.248 -9.016 -1.036 1.00 97.56 83 LEU A N 1
ATOM 630 C CA . LEU A 1 83 ? -11.575 -9.394 -0.540 1.00 97.56 83 LEU A CA 1
ATOM 631 C C . LEU A 1 83 ? -11.506 -9.882 0.913 1.00 97.56 83 LEU A C 1
ATOM 633 O O . LEU A 1 83 ? -12.232 -9.370 1.758 1.00 97.56 83 LEU A O 1
ATOM 637 N N . LEU A 1 84 ? -10.553 -10.765 1.229 1.00 97.69 84 LEU A N 1
ATOM 638 C CA . LEU A 1 84 ? -10.328 -11.230 2.604 1.00 97.69 84 LEU A CA 1
ATOM 639 C C . LEU A 1 84 ? -9.979 -10.087 3.567 1.00 97.69 84 LEU A C 1
ATOM 641 O O . LEU A 1 84 ? -10.364 -10.110 4.736 1.00 97.69 84 LEU A O 1
ATOM 645 N N . ALA A 1 85 ? -9.231 -9.086 3.098 1.00 97.12 85 ALA A N 1
ATOM 646 C CA . ALA A 1 85 ? -8.943 -7.904 3.897 1.00 97.12 85 ALA A CA 1
ATOM 647 C C . ALA A 1 85 ? -10.189 -7.034 4.121 1.00 97.12 85 ALA A C 1
ATOM 649 O O . ALA A 1 85 ? -10.336 -6.482 5.209 1.00 97.12 85 ALA A O 1
ATOM 650 N N . GLY A 1 86 ? -11.097 -6.959 3.143 1.00 96.50 86 GLY A N 1
ATOM 651 C CA . GLY A 1 86 ? -12.411 -6.330 3.295 1.00 96.50 86 GLY A CA 1
ATOM 652 C C . GLY A 1 86 ? -13.189 -6.913 4.475 1.00 96.50 86 GLY A C 1
ATOM 653 O O . GLY A 1 86 ? -13.569 -6.169 5.375 1.00 96.50 86 GLY A O 1
ATOM 654 N N . ASP A 1 87 ? -13.283 -8.242 4.558 1.00 96.88 87 ASP A N 1
ATOM 655 C CA . ASP A 1 87 ? -13.952 -8.937 5.672 1.00 96.88 87 ASP A CA 1
ATOM 656 C C . ASP A 1 87 ? -13.298 -8.650 7.039 1.00 96.88 87 ASP A C 1
ATOM 658 O O . ASP A 1 87 ? -13.925 -8.734 8.100 1.00 96.88 87 ASP A O 1
ATOM 662 N N . VAL A 1 88 ? -11.988 -8.385 7.064 1.00 95.69 88 VAL A N 1
ATOM 663 C CA . VAL A 1 88 ? -11.282 -7.966 8.285 1.00 95.69 88 VAL A CA 1
ATOM 664 C C . VAL A 1 88 ? -11.657 -6.532 8.649 1.00 95.69 88 VAL A C 1
ATOM 666 O O . VAL A 1 88 ? -11.950 -6.275 9.815 1.00 95.69 88 VAL A O 1
ATOM 669 N N . LEU A 1 89 ? -11.688 -5.618 7.677 1.00 95.31 89 LEU A N 1
ATOM 670 C CA . LEU A 1 89 ? -12.054 -4.221 7.906 1.00 95.31 89 LEU A CA 1
ATOM 671 C C . LEU A 1 89 ? -13.496 -4.076 8.393 1.00 95.31 89 LEU A C 1
ATOM 673 O O . LEU A 1 89 ? -13.711 -3.347 9.352 1.00 95.31 89 LEU A O 1
ATOM 677 N N . GLU A 1 90 ? -14.456 -4.806 7.821 1.00 95.62 90 GLU A N 1
ATOM 678 C CA . GLU A 1 90 ? -15.858 -4.786 8.275 1.00 95.62 90 GLU A CA 1
ATOM 679 C C . GLU A 1 90 ? -16.003 -5.211 9.743 1.00 95.62 90 GLU A C 1
ATOM 681 O O . GLU A 1 90 ? -16.829 -4.680 10.482 1.00 95.62 90 GLU A O 1
ATOM 686 N N . ARG A 1 91 ? -15.163 -6.150 10.197 1.00 93.88 91 ARG A N 1
ATOM 687 C CA . ARG A 1 91 ? -15.136 -6.584 11.602 1.00 93.88 91 ARG A CA 1
ATOM 688 C C . ARG A 1 91 ? -14.422 -5.597 12.521 1.00 93.88 91 ARG A C 1
ATOM 690 O O . ARG A 1 91 ? -14.796 -5.496 13.686 1.00 93.88 91 ARG A O 1
ATOM 697 N N . LEU A 1 92 ? -13.371 -4.933 12.037 1.00 92.31 92 LEU A N 1
ATOM 698 C CA . LEU A 1 92 ? -12.596 -3.961 12.816 1.00 92.31 92 LEU A CA 1
ATOM 699 C C . LEU A 1 92 ? -13.298 -2.604 12.923 1.00 92.31 92 LEU A C 1
ATOM 701 O O . LEU A 1 92 ? -13.149 -1.927 13.935 1.00 92.31 92 LEU A O 1
ATOM 705 N N . LEU A 1 93 ? -14.045 -2.218 11.891 1.00 93.56 93 LEU A N 1
ATOM 706 C CA . LEU A 1 93 ? -14.660 -0.903 11.731 1.00 93.56 93 LEU A CA 1
ATOM 707 C C . LEU A 1 93 ? -16.178 -1.047 11.517 1.00 93.56 93 LEU A C 1
ATOM 709 O O . LEU A 1 93 ? -16.672 -0.727 10.434 1.00 93.56 93 LEU A O 1
ATOM 713 N N . PRO A 1 94 ? -16.926 -1.556 12.514 1.00 86.69 94 PRO A N 1
ATOM 714 C CA . PRO A 1 94 ? -18.375 -1.674 12.407 1.00 86.69 94 PRO A CA 1
ATOM 715 C C . PRO A 1 94 ? -19.035 -0.290 12.300 1.00 86.69 94 PRO A C 1
ATOM 717 O O . PRO A 1 94 ? -18.455 0.719 12.711 1.00 86.69 94 PRO A O 1
ATOM 720 N N . ASP A 1 95 ? -20.244 -0.241 11.738 1.00 78.69 95 ASP A N 1
ATOM 721 C CA . ASP A 1 95 ? -21.011 1.002 11.582 1.00 78.69 95 ASP A CA 1
ATOM 722 C C . ASP A 1 95 ? -21.305 1.728 12.904 1.00 78.69 95 ASP A C 1
ATOM 724 O O . ASP A 1 95 ? -21.742 1.075 13.879 1.00 78.69 95 ASP A O 1
#

Sequence (95 aa):
RYAADPDATGCLVLEGAHCNDKPAREAACEFYIAAENL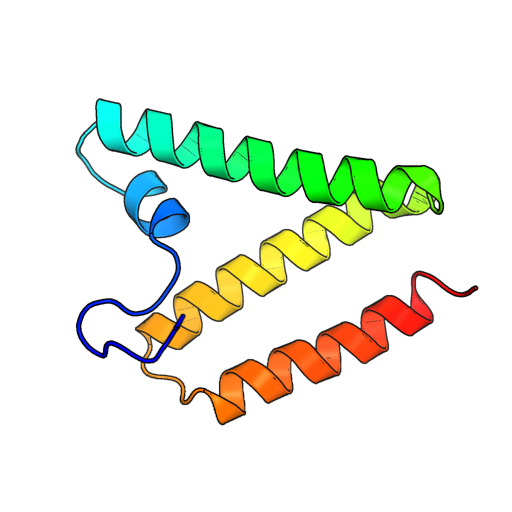IRTYVAMRYPQEADRTTDFMGTLMAGLSAKARAGYSLERLQESVLLAGDVLERLLPD

Nearest PDB structures (foldseek):
  3jsj-assembly2_C  TM=7.126E-01  e=5.609E-01  Streptomyces avermitilis MA-4680 = NBRC 14893
  3g7r-assembly1_A  TM=8.055E-01  e=1.527E+00  Streptomyces coelicolor A3(2)
  4m70-assembly5_Q  TM=3.651E-01  e=3.720E+00  Solanum tuberosum
  4hh0-assembly1_A  TM=5.161E-01  e=9.062E+00  Cereibacter sphaeroides

Secondary structure (DSSP, 8-state):
-TTT-TTS-S-HHHHHHT-S-HHHHHHHHHHHHHHHHHHHHHHHTT-TTTHHHHHHHHHHHHHHHHHHHHTT--HHHHHHHHHHHHHHHHHHS--

Solvent-accessible surface area (backbone atoms only — not comparable to full-atom values): 5212 Å² total; per-residue (Å²): 108,65,62,74,38,87,93,62,36,29,51,68,46,65,51,28,50,70,46,87,52,60,73,55,16,52,55,17,46,52,53,51,54,50,51,51,51,50,50,24,54,59,39,34,76,81,39,61,90,49,11,63,65,52,32,55,52,49,51,51,49,55,53,49,50,25,55,38,27,59,72,66,48,51,67,65,64,51,47,53,56,51,52,58,48,48,62,49,46,54,70,75,59,64,135

Organism: Salmonella enterica (NCBI:txid28901)

Mean predicted aligned error: 3.56 Å